Protein AF-A0AAE3NU83-F1 (afdb_monomer_lite)

Radius of gyration: 17.9 Å; chains: 1; bounding box: 58×39×39 Å

Organism: NCBI:txid3033385

Secondary structure (DSSP, 8-state):
---THHHHHHHHHHH-HHHHHHHHHHHHHHHHTT-S-B-HHHHHHHHHHHHHHH--SS------TTHHHHHHHHHHHH-GGGTTSB-PPP------S-----TT-HHHHHHHHHHTS-HHHHTT-S------

Foldseek 3Di:
DDDCLVVVLVVLCVVCVVLLVLLLVVLVVCVVVVQLADELVVSLVVSQVCQVVVCPDPDRSDDDPSCSLVSVVVSCVVVVVNNPRYDDDDPPPCPDDDDDDDPPCPVVVVVVVLVPDDPVCNVVPDDPPPDD

pLDDT: mean 73.04, std 19.62, range [35.75, 94.88]

Sequence (132 aa):
MTDQIAPDFERFHRENPHVYDLFDRFARRLVASGETGFGAKALWERLRWEVRVETRSSEKVRLNNNYTALYARLWMERNPEHAGFFRTRQRQSSTANSVRLGPDAEEDLLSVYLDCLPEYARAAARPLSSGA

Structure (mmCIF, N/CA/C/O backbone):
data_AF-A0AAE3NU83-F1
#
_entry.id   AF-A0AAE3NU83-F1
#
loop_
_atom_site.group_PDB
_atom_site.id
_atom_site.type_symbol
_atom_site.label_atom_id
_atom_site.label_alt_id
_atom_site.label_comp_id
_atom_site.label_asym_id
_atom_site.label_entity_id
_atom_site.label_seq_id
_atom_site.pdbx_PDB_ins_code
_atom_site.Cartn_x
_atom_site.Cartn_y
_atom_site.Cartn_z
_atom_site.occupancy
_atom_site.B_iso_or_equiv
_atom_site.auth_seq_id
_atom_site.auth_comp_id
_atom_site.auth_asym_id
_atom_site.auth_atom_id
_atom_site.pdbx_PDB_model_num
ATOM 1 N N . MET A 1 1 ? -13.045 8.547 -20.099 1.00 40.12 1 MET A N 1
ATOM 2 C CA . MET A 1 1 ? -11.801 7.764 -20.275 1.00 40.12 1 MET A CA 1
ATOM 3 C C . MET A 1 1 ? -11.648 6.901 -19.036 1.00 40.12 1 MET A C 1
ATOM 5 O O . MET A 1 1 ? -11.468 7.444 -17.957 1.00 40.12 1 MET A O 1
ATOM 9 N N . THR A 1 2 ? -11.913 5.609 -19.198 1.00 44.38 2 THR A N 1
ATOM 10 C CA . THR A 1 2 ? -12.325 4.632 -18.174 1.00 44.38 2 THR A CA 1
ATOM 11 C C . THR A 1 2 ? -11.202 4.258 -17.197 1.00 44.38 2 THR A C 1
ATOM 13 O O . THR A 1 2 ? -10.030 4.333 -17.557 1.00 44.38 2 THR A O 1
ATOM 16 N N . ASP A 1 3 ? -11.562 3.859 -15.972 1.00 60.69 3 ASP A N 1
ATOM 17 C CA . ASP A 1 3 ? -10.685 3.431 -14.868 1.00 60.69 3 ASP A CA 1
ATOM 18 C C . ASP A 1 3 ? -9.749 2.250 -15.233 1.00 60.69 3 ASP A C 1
ATOM 20 O O . ASP A 1 3 ? -9.955 1.109 -14.836 1.00 60.69 3 ASP A O 1
ATOM 24 N N . GLN A 1 4 ? -8.659 2.514 -15.960 1.00 70.25 4 GLN A N 1
ATOM 25 C CA . GLN A 1 4 ? -7.655 1.504 -16.355 1.00 70.25 4 GLN A CA 1
ATOM 26 C C . GLN A 1 4 ? -6.758 1.019 -15.197 1.00 70.25 4 GLN A C 1
ATOM 28 O O . GLN A 1 4 ? -5.917 0.143 -15.376 1.00 70.25 4 GLN A O 1
ATOM 33 N N . ILE A 1 5 ? -6.931 1.555 -13.985 1.00 78.62 5 ILE A N 1
ATOM 34 C CA . ILE A 1 5 ? -6.030 1.289 -12.854 1.00 78.62 5 ILE A CA 1
ATOM 35 C C . ILE A 1 5 ? -6.111 -0.173 -12.389 1.00 78.62 5 ILE A C 1
ATOM 37 O O . ILE A 1 5 ? -5.079 -0.750 -12.056 1.00 78.62 5 ILE A O 1
ATOM 41 N N . ALA A 1 6 ? -7.310 -0.761 -12.352 1.00 80.25 6 ALA A N 1
ATOM 42 C CA . ALA A 1 6 ? -7.513 -2.144 -11.915 1.00 80.25 6 ALA A CA 1
ATOM 43 C C . ALA A 1 6 ? -6.869 -3.178 -12.865 1.00 80.25 6 ALA A C 1
ATOM 45 O O . ALA A 1 6 ? -6.038 -3.954 -12.391 1.00 80.25 6 ALA A O 1
ATOM 46 N N . PRO A 1 7 ? -7.131 -3.164 -14.188 1.00 85.00 7 PRO A N 1
ATOM 47 C CA . PRO A 1 7 ? -6.496 -4.120 -15.098 1.00 85.00 7 PRO A CA 1
ATOM 48 C C . PRO A 1 7 ? -4.972 -3.939 -15.191 1.00 85.00 7 PRO A C 1
ATOM 50 O O . PRO A 1 7 ? -4.233 -4.920 -15.291 1.00 85.00 7 PRO A O 1
ATOM 53 N N . ASP A 1 8 ? -4.468 -2.704 -15.102 1.00 84.50 8 ASP A N 1
ATOM 54 C CA . ASP A 1 8 ? -3.022 -2.453 -15.067 1.00 84.50 8 ASP A CA 1
ATOM 55 C C . ASP A 1 8 ? -2.369 -2.966 -13.778 1.00 84.50 8 ASP A C 1
ATOM 57 O O . ASP A 1 8 ? -1.246 -3.479 -13.808 1.00 84.50 8 ASP A O 1
ATOM 61 N N . PHE A 1 9 ? -3.073 -2.857 -12.650 1.00 86.56 9 PHE A N 1
ATOM 62 C CA . PHE A 1 9 ? -2.642 -3.437 -11.385 1.00 86.56 9 PHE A CA 1
ATOM 63 C C . PHE A 1 9 ? -2.581 -4.962 -11.457 1.00 86.56 9 PHE A C 1
ATOM 65 O O . PHE A 1 9 ? -1.587 -5.533 -11.021 1.00 86.56 9 PHE A O 1
ATOM 72 N N . GLU A 1 10 ? -3.597 -5.621 -12.016 1.00 86.88 10 GLU A N 1
ATOM 73 C CA . GLU A 1 10 ? -3.622 -7.083 -12.123 1.00 86.88 10 GLU A CA 1
ATOM 74 C C . GLU A 1 10 ? -2.457 -7.618 -12.949 1.00 86.88 10 GLU A C 1
ATOM 76 O O . GLU A 1 10 ? -1.771 -8.551 -12.522 1.00 86.88 10 GLU A O 1
ATOM 81 N N . ARG A 1 11 ? -2.199 -7.000 -14.108 1.00 88.06 11 ARG A N 1
ATOM 82 C CA . ARG A 1 11 ? -1.051 -7.345 -14.951 1.00 88.06 11 ARG A CA 1
ATOM 83 C C . ARG A 1 11 ? 0.255 -7.162 -14.181 1.00 88.06 11 ARG A C 1
ATOM 85 O O . ARG A 1 11 ? 1.049 -8.093 -14.088 1.00 88.06 11 ARG A O 1
ATOM 92 N N . PHE A 1 12 ? 0.426 -6.003 -13.544 1.00 87.88 12 PHE A N 1
ATOM 93 C CA . PHE A 1 12 ? 1.612 -5.708 -12.746 1.00 87.88 12 PHE A CA 1
ATOM 94 C C . PHE A 1 12 ? 1.811 -6.699 -11.588 1.00 87.88 12 PHE A C 1
ATOM 96 O O . PHE A 1 12 ? 2.926 -7.164 -11.368 1.00 87.88 12 PHE A O 1
ATOM 103 N N . HIS A 1 13 ? 0.752 -7.028 -10.845 1.00 88.31 13 HIS A N 1
ATOM 104 C CA . HIS A 1 13 ? 0.800 -7.957 -9.716 1.00 88.31 13 HIS A CA 1
ATOM 105 C C . HIS A 1 13 ? 1.186 -9.370 -10.165 1.00 88.31 13 HIS A C 1
ATOM 107 O O . HIS A 1 13 ? 2.005 -10.016 -9.516 1.00 88.31 13 HIS A O 1
ATOM 113 N N . ARG A 1 14 ? 0.651 -9.820 -11.306 1.00 87.81 14 ARG A N 1
ATOM 114 C CA . ARG A 1 14 ? 0.955 -11.131 -11.892 1.00 87.81 14 ARG A CA 1
ATOM 115 C C . ARG A 1 14 ? 2.399 -11.239 -12.373 1.00 87.81 14 ARG A C 1
ATOM 117 O O . ARG A 1 14 ? 3.030 -12.267 -12.169 1.00 87.81 14 ARG A O 1
ATOM 124 N N . GLU A 1 15 ? 2.917 -10.183 -12.993 1.00 86.81 15 GLU A N 1
ATOM 125 C CA . GLU A 1 15 ? 4.304 -10.120 -13.472 1.00 86.81 15 GLU A CA 1
ATOM 126 C C . GLU A 1 15 ? 5.314 -9.957 -12.323 1.00 86.81 15 GLU A C 1
ATOM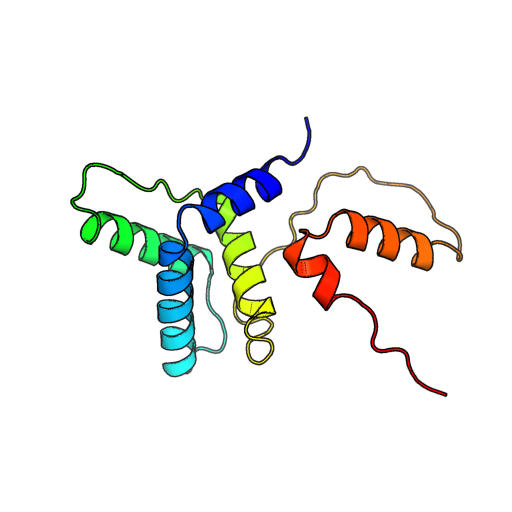 128 O O . GLU A 1 15 ? 6.477 -10.323 -12.464 1.00 86.81 15 GLU A O 1
ATOM 133 N N . ASN A 1 16 ? 4.884 -9.425 -11.172 1.00 85.38 16 ASN A N 1
ATOM 134 C CA . ASN A 1 16 ? 5.762 -9.074 -10.055 1.00 85.38 16 ASN A CA 1
ATOM 135 C C . ASN A 1 16 ? 5.256 -9.642 -8.709 1.00 85.38 16 ASN A C 1
ATOM 137 O O . ASN A 1 16 ? 5.003 -8.867 -7.780 1.00 85.38 16 ASN A O 1
ATOM 141 N N . PRO A 1 17 ? 5.132 -10.976 -8.549 1.00 87.19 17 PRO A N 1
ATOM 142 C CA . PRO A 1 17 ? 4.592 -11.583 -7.324 1.00 87.19 17 PRO A CA 1
ATOM 143 C C . PRO A 1 17 ? 5.419 -11.234 -6.074 1.00 87.19 17 PRO A C 1
ATOM 145 O O . PRO A 1 17 ? 4.860 -10.947 -5.018 1.00 87.19 17 PRO A O 1
ATOM 148 N N . HIS A 1 18 ? 6.740 -11.114 -6.230 1.00 85.12 18 HIS A N 1
ATOM 149 C CA . HIS A 1 18 ? 7.680 -10.729 -5.171 1.00 85.12 18 HIS A CA 1
ATOM 150 C C . HIS A 1 18 ? 7.348 -9.381 -4.500 1.00 85.12 18 HIS A C 1
ATOM 152 O O . HIS A 1 18 ? 7.681 -9.164 -3.335 1.00 85.12 18 HIS A O 1
ATOM 158 N N . VAL A 1 19 ? 6.677 -8.461 -5.209 1.00 89.50 19 VAL A N 1
ATOM 159 C CA . VAL A 1 19 ? 6.230 -7.176 -4.645 1.00 89.50 19 VAL A CA 1
ATOM 160 C C . VAL A 1 19 ? 5.182 -7.404 -3.558 1.00 89.50 19 VAL A C 1
ATOM 162 O O . VAL A 1 19 ? 5.229 -6.747 -2.516 1.00 89.50 19 VAL A O 1
ATOM 165 N N . TYR A 1 20 ? 4.257 -8.341 -3.781 1.00 91.00 20 TYR A N 1
ATOM 166 C CA . TYR A 1 20 ? 3.257 -8.709 -2.783 1.00 91.00 20 TYR A CA 1
ATOM 167 C C . TYR A 1 20 ? 3.895 -9.415 -1.590 1.00 91.00 20 TYR A C 1
ATOM 169 O O . TYR A 1 20 ? 3.579 -9.072 -0.456 1.00 91.00 20 TYR A O 1
ATOM 177 N N . ASP A 1 21 ? 4.824 -10.339 -1.829 1.00 89.38 21 ASP A N 1
ATOM 178 C CA . ASP A 1 21 ? 5.486 -11.087 -0.754 1.00 89.38 21 ASP A CA 1
ATOM 179 C C . ASP A 1 21 ? 6.247 -10.151 0.195 1.00 89.38 21 ASP A C 1
ATOM 181 O O . ASP A 1 21 ? 6.161 -10.265 1.420 1.00 89.38 21 ASP A O 1
ATOM 185 N N . LEU A 1 22 ? 6.946 -9.156 -0.362 1.00 89.88 22 LEU A N 1
ATOM 186 C CA . LEU A 1 22 ? 7.596 -8.106 0.421 1.00 89.88 22 LEU A CA 1
ATOM 187 C C . LEU A 1 22 ? 6.584 -7.251 1.194 1.00 89.88 22 LEU A C 1
ATOM 189 O O . LEU A 1 22 ? 6.832 -6.909 2.354 1.00 89.88 22 LEU A O 1
ATOM 193 N N . PHE A 1 23 ? 5.455 -6.910 0.568 1.00 94.00 23 PHE A N 1
ATOM 194 C CA . PHE A 1 23 ? 4.390 -6.144 1.210 1.00 94.00 23 PHE A CA 1
ATOM 195 C C . PHE A 1 23 ? 3.796 -6.910 2.400 1.00 94.00 23 PHE A C 1
ATOM 197 O O . PHE A 1 23 ? 3.725 -6.354 3.497 1.00 94.00 23 PHE A O 1
ATOM 204 N N . ASP A 1 24 ? 3.441 -8.184 2.212 1.00 94.69 24 ASP A N 1
ATOM 205 C CA . ASP A 1 24 ? 2.906 -9.063 3.257 1.00 94.69 24 ASP A CA 1
ATOM 206 C C . ASP A 1 24 ? 3.898 -9.219 4.413 1.00 94.69 24 ASP A C 1
ATOM 208 O O . ASP A 1 24 ? 3.547 -9.001 5.573 1.00 94.69 24 ASP A O 1
ATOM 212 N N . ARG A 1 25 ? 5.175 -9.474 4.101 1.00 93.38 25 ARG A N 1
ATOM 213 C CA . ARG A 1 25 ? 6.243 -9.600 5.101 1.00 93.38 25 ARG A CA 1
ATOM 214 C C . ARG A 1 25 ? 6.357 -8.361 5.986 1.00 93.38 25 ARG A C 1
ATOM 216 O O . ARG A 1 25 ? 6.515 -8.480 7.203 1.00 93.38 25 ARG A O 1
ATOM 223 N N . PHE A 1 26 ? 6.315 -7.166 5.399 1.00 92.25 26 PHE A N 1
ATOM 224 C CA . PHE A 1 26 ? 6.396 -5.934 6.180 1.00 92.25 26 PHE A CA 1
ATOM 225 C C . PHE A 1 26 ? 5.107 -5.642 6.949 1.00 92.25 26 PHE A C 1
ATOM 227 O O . PHE A 1 26 ? 5.189 -5.213 8.098 1.00 92.25 26 PHE A O 1
ATOM 234 N N . ALA A 1 27 ? 3.938 -5.911 6.365 1.00 94.81 27 ALA A N 1
ATOM 235 C CA . ALA A 1 27 ? 2.658 -5.758 7.048 1.00 94.81 27 ALA A CA 1
ATOM 236 C C . ALA A 1 27 ? 2.577 -6.659 8.292 1.00 94.81 27 ALA A C 1
ATOM 238 O O . ALA A 1 27 ? 2.306 -6.171 9.387 1.00 94.81 27 ALA A O 1
ATOM 239 N N . ARG A 1 28 ? 2.938 -7.942 8.167 1.00 93.38 28 ARG A N 1
ATOM 240 C CA . ARG A 1 28 ? 3.002 -8.881 9.299 1.00 93.38 28 ARG A CA 1
ATOM 241 C C . ARG A 1 28 ? 3.988 -8.444 10.374 1.00 93.38 28 ARG A C 1
ATOM 243 O O . ARG A 1 28 ? 3.707 -8.610 11.555 1.00 93.38 28 ARG A O 1
ATOM 250 N N . ARG A 1 29 ? 5.129 -7.862 9.992 1.00 93.56 29 ARG A N 1
ATOM 251 C CA . ARG A 1 29 ? 6.098 -7.328 10.962 1.00 93.56 29 ARG A CA 1
ATOM 252 C C . ARG A 1 29 ? 5.513 -6.177 11.781 1.00 93.56 29 ARG A C 1
ATOM 254 O O . ARG A 1 29 ? 5.784 -6.110 12.973 1.00 93.56 29 ARG A O 1
ATOM 261 N N . LEU A 1 30 ? 4.722 -5.304 11.158 1.00 93.81 30 LEU A N 1
ATOM 262 C CA . LEU A 1 30 ? 4.040 -4.209 11.855 1.00 93.81 30 LEU A CA 1
ATOM 263 C C . LEU A 1 30 ? 2.955 -4.731 12.804 1.00 93.81 30 LEU A C 1
ATOM 265 O O . LEU A 1 30 ? 2.863 -4.289 13.944 1.00 93.81 30 LEU A O 1
ATOM 269 N N . VAL A 1 31 ? 2.171 -5.718 12.369 1.00 93.19 31 VAL A N 1
ATOM 270 C CA . VAL A 1 31 ? 1.209 -6.392 13.255 1.00 93.19 31 VAL A CA 1
ATOM 271 C C . VAL A 1 31 ? 1.932 -7.022 14.449 1.00 93.19 31 VAL A C 1
ATOM 273 O O . VAL A 1 31 ? 1.541 -6.818 15.595 1.00 93.19 31 VAL A O 1
ATOM 276 N N . ALA A 1 32 ? 3.027 -7.742 14.198 1.00 92.56 32 ALA A N 1
ATOM 277 C CA . ALA A 1 32 ? 3.813 -8.395 15.241 1.00 92.56 32 ALA A CA 1
ATOM 278 C C . ALA A 1 32 ? 4.484 -7.407 16.211 1.00 92.56 32 ALA A C 1
ATOM 280 O O . ALA A 1 32 ? 4.764 -7.780 17.347 1.00 92.56 32 ALA A O 1
ATOM 281 N N . SER A 1 33 ? 4.725 -6.153 15.805 1.00 91.56 33 SER A N 1
ATOM 282 C CA . SER A 1 33 ? 5.216 -5.109 16.714 1.00 91.56 33 SER A CA 1
ATOM 283 C C . SER A 1 33 ? 4.131 -4.520 17.620 1.00 91.56 33 SER A C 1
ATOM 285 O O . SER A 1 33 ? 4.439 -3.660 18.438 1.00 91.56 33 SER A O 1
ATOM 287 N N . GLY A 1 34 ? 2.877 -4.967 17.493 1.00 91.62 34 GLY A N 1
ATOM 288 C CA . GLY A 1 34 ? 1.750 -4.490 18.293 1.00 91.62 34 GLY A CA 1
ATOM 289 C C . GLY A 1 34 ? 1.064 -3.245 17.731 1.00 91.62 34 GLY A C 1
ATOM 290 O O . GLY A 1 34 ? 0.249 -2.638 18.426 1.00 91.62 34 GLY A O 1
ATOM 291 N N . GLU A 1 35 ? 1.364 -2.853 16.488 1.00 88.38 35 GLU A N 1
ATOM 292 C CA . GLU A 1 35 ? 0.645 -1.754 15.845 1.00 88.38 35 GLU A CA 1
ATOM 293 C C . GLU A 1 35 ? -0.798 -2.171 15.552 1.00 88.38 35 GLU A C 1
ATOM 295 O O . GLU A 1 35 ? -1.061 -3.240 15.004 1.00 88.38 35 GLU A O 1
ATOM 300 N N . THR A 1 36 ? -1.747 -1.297 15.881 1.00 86.44 36 THR A N 1
ATOM 301 C CA . THR A 1 36 ? -3.184 -1.534 15.642 1.00 86.44 36 THR A CA 1
ATOM 302 C C . THR A 1 36 ? -3.659 -0.970 14.304 1.00 86.44 36 THR A C 1
ATOM 304 O O . THR A 1 36 ? -4.782 -1.226 13.872 1.00 86.44 36 THR A O 1
ATOM 307 N N . GLY A 1 37 ? -2.803 -0.217 13.612 1.00 87.69 37 GLY A N 1
ATOM 308 C CA . GLY A 1 37 ? -3.046 0.246 12.255 1.00 87.69 37 GLY A CA 1
ATOM 309 C C . GLY A 1 37 ? -1.856 1.002 11.679 1.00 87.69 37 GLY A C 1
ATOM 310 O O . GLY A 1 37 ? -1.051 1.574 12.409 1.00 87.69 37 GLY A O 1
ATOM 311 N N . PHE A 1 38 ? -1.751 1.034 10.350 1.00 90.75 38 PHE A N 1
ATOM 312 C CA . PHE A 1 38 ? -0.618 1.660 9.675 1.00 90.75 38 PHE A CA 1
ATOM 313 C C . PHE A 1 38 ? -1.003 2.357 8.367 1.00 90.75 38 PHE A C 1
ATOM 315 O O . PHE A 1 38 ? -2.000 2.051 7.706 1.00 90.75 38 PHE A O 1
ATOM 322 N N . GLY A 1 39 ? -0.188 3.332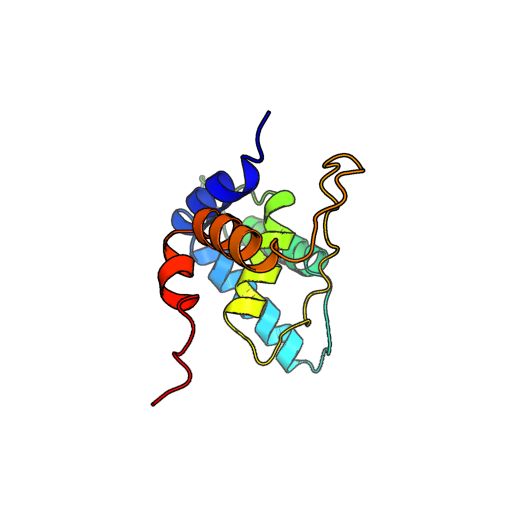 7.964 1.00 89.81 39 GLY A N 1
ATOM 323 C CA . GLY A 1 39 ? -0.356 4.030 6.695 1.00 89.81 39 GLY A CA 1
ATOM 324 C C . GLY A 1 39 ? 0.167 3.195 5.528 1.00 89.81 39 GLY A C 1
ATOM 325 O O . GLY A 1 39 ? 1.377 3.048 5.375 1.00 89.81 39 GLY A O 1
ATOM 326 N N . ALA A 1 40 ? -0.719 2.738 4.637 1.00 91.12 40 ALA A N 1
ATOM 327 C CA . ALA A 1 40 ? -0.327 1.968 3.449 1.00 91.12 40 ALA A CA 1
ATOM 328 C C . ALA A 1 40 ? 0.724 2.691 2.587 1.00 91.12 40 ALA A C 1
ATOM 330 O O . ALA A 1 40 ? 1.638 2.066 2.060 1.00 91.12 40 ALA A O 1
ATOM 331 N N . LYS A 1 41 ? 0.647 4.027 2.495 1.00 90.44 41 LYS A N 1
ATOM 332 C CA . LYS A 1 41 ? 1.640 4.842 1.779 1.00 90.44 41 LYS A CA 1
ATOM 333 C C . LYS A 1 41 ? 3.029 4.775 2.417 1.00 90.44 41 LYS A C 1
ATOM 335 O O . LYS A 1 41 ? 4.011 4.688 1.693 1.00 90.44 41 LYS A O 1
ATOM 340 N N . ALA A 1 42 ? 3.122 4.787 3.746 1.00 90.44 42 ALA A N 1
ATOM 341 C CA . ALA A 1 42 ? 4.408 4.685 4.435 1.00 90.44 42 ALA A CA 1
ATOM 342 C C . ALA A 1 42 ? 5.054 3.314 4.187 1.00 90.44 42 ALA A C 1
ATOM 344 O O . ALA A 1 42 ? 6.237 3.234 3.855 1.00 90.44 42 ALA A O 1
ATOM 345 N N . LEU A 1 43 ? 4.251 2.246 4.246 1.00 92.44 43 LEU A N 1
ATOM 346 C CA . LEU A 1 43 ? 4.697 0.900 3.892 1.00 92.44 43 LEU A CA 1
ATOM 347 C C . LEU A 1 43 ? 5.150 0.816 2.426 1.00 92.44 43 LEU A C 1
ATOM 349 O O . LEU A 1 43 ? 6.171 0.206 2.123 1.00 92.44 43 LEU A O 1
ATOM 353 N N . TRP A 1 44 ? 4.429 1.481 1.522 1.00 93.06 44 TRP A N 1
ATOM 354 C CA . TRP A 1 44 ? 4.749 1.524 0.095 1.00 93.06 44 TRP A CA 1
ATOM 355 C C . TRP A 1 44 ? 6.065 2.243 -0.213 1.00 93.06 44 TRP A C 1
ATOM 357 O O . TRP A 1 44 ? 6.839 1.785 -1.052 1.00 93.06 44 TRP A O 1
ATOM 367 N N . GLU A 1 45 ? 6.366 3.345 0.477 1.00 91.19 45 GLU A N 1
ATOM 368 C CA . GLU A 1 45 ? 7.667 4.008 0.330 1.00 91.19 45 GLU A CA 1
ATOM 369 C C . GLU A 1 45 ? 8.808 3.147 0.897 1.00 91.19 45 GLU A C 1
ATOM 371 O O . GLU A 1 45 ? 9.888 3.094 0.304 1.00 91.19 45 GLU A O 1
ATOM 376 N N . ARG A 1 46 ? 8.566 2.394 1.983 1.00 90.81 46 ARG A N 1
ATOM 377 C CA . ARG A 1 46 ? 9.529 1.394 2.475 1.00 90.81 46 ARG A CA 1
ATOM 378 C C . ARG A 1 46 ? 9.770 0.294 1.438 1.00 90.81 46 ARG A C 1
ATOM 380 O O . ARG A 1 46 ? 10.924 -0.030 1.171 1.00 90.81 46 ARG A O 1
ATOM 387 N N . LEU A 1 47 ? 8.709 -0.226 0.822 1.00 90.44 47 LEU A N 1
ATOM 388 C CA . LEU A 1 47 ? 8.781 -1.215 -0.257 1.00 90.44 47 LEU A CA 1
ATOM 389 C C . LEU A 1 47 ? 9.602 -0.694 -1.443 1.00 90.44 47 LEU A C 1
ATOM 391 O O . LEU A 1 47 ? 10.466 -1.393 -1.959 1.00 90.44 47 LEU A O 1
ATOM 395 N N . ARG A 1 48 ? 9.380 0.565 -1.843 1.00 89.06 48 ARG A N 1
ATOM 396 C CA . ARG A 1 48 ? 10.149 1.234 -2.904 1.00 89.06 48 ARG A CA 1
ATOM 397 C C . ARG A 1 48 ? 11.627 1.335 -2.604 1.00 89.06 48 ARG A C 1
ATOM 399 O O . ARG A 1 48 ? 12.431 1.185 -3.522 1.00 89.06 48 ARG A O 1
ATOM 406 N N . TRP A 1 49 ? 11.981 1.635 -1.361 1.00 87.44 49 TRP A N 1
ATOM 407 C CA . TRP A 1 49 ? 13.376 1.639 -0.956 1.00 87.44 49 TRP A CA 1
ATOM 408 C C . TRP A 1 49 ? 13.966 0.231 -1.038 1.00 87.44 49 TRP A C 1
ATOM 410 O O . TRP A 1 49 ? 15.018 0.070 -1.645 1.00 87.44 49 TRP A O 1
ATOM 420 N N . GLU A 1 50 ? 13.257 -0.775 -0.518 1.00 86.38 50 GLU A N 1
ATOM 421 C CA . GLU A 1 50 ? 13.724 -2.165 -0.527 1.00 86.38 50 GLU A CA 1
ATOM 422 C C . GLU A 1 50 ? 13.961 -2.662 -1.955 1.00 86.38 50 GLU A C 1
ATOM 424 O O . GLU A 1 50 ? 15.069 -3.060 -2.287 1.00 86.38 50 GLU A O 1
ATOM 429 N N . VAL A 1 51 ? 12.966 -2.526 -2.839 1.00 83.75 51 VAL A N 1
ATOM 430 C CA . VAL A 1 51 ? 13.078 -2.921 -4.251 1.00 83.75 51 VAL A CA 1
ATOM 431 C C . VAL A 1 51 ? 14.220 -2.170 -4.941 1.00 83.75 51 VAL A C 1
ATOM 433 O O . VAL A 1 51 ? 14.971 -2.758 -5.704 1.00 83.75 51 VAL A O 1
ATOM 436 N N . ARG A 1 52 ? 14.431 -0.881 -4.647 1.00 80.31 52 ARG A N 1
ATOM 437 C CA . ARG A 1 52 ? 15.553 -0.125 -5.229 1.00 80.31 52 ARG A CA 1
ATOM 438 C C . ARG A 1 52 ? 16.922 -0.634 -4.766 1.00 80.31 52 ARG A C 1
ATOM 440 O O . ARG A 1 52 ? 17.877 -0.549 -5.534 1.00 80.31 52 ARG A O 1
ATOM 447 N N . VAL A 1 53 ? 17.039 -1.064 -3.513 1.00 78.50 53 VAL A N 1
ATOM 448 C CA . VAL A 1 53 ? 18.308 -1.520 -2.925 1.00 78.50 53 VAL A CA 1
ATOM 449 C C . VAL A 1 53 ? 18.610 -2.968 -3.313 1.00 78.50 53 VAL A C 1
ATOM 451 O O . VAL A 1 53 ? 19.753 -3.277 -3.645 1.00 78.50 53 VAL A O 1
ATOM 454 N N . GLU A 1 54 ? 17.591 -3.827 -3.300 1.00 70.88 54 GLU A N 1
ATOM 455 C CA . GLU A 1 54 ? 17.678 -5.260 -3.594 1.00 70.88 54 GLU A CA 1
ATOM 456 C C . GLU A 1 54 ? 17.814 -5.516 -5.104 1.00 70.88 54 GLU A C 1
ATOM 458 O O . GLU A 1 54 ? 18.651 -6.303 -5.546 1.00 70.88 54 GLU A O 1
ATOM 463 N N . THR A 1 55 ? 17.051 -4.793 -5.931 1.00 63.09 55 THR A N 1
ATOM 464 C CA . THR A 1 55 ? 17.100 -4.902 -7.393 1.00 63.09 55 THR A CA 1
ATOM 465 C C . THR A 1 55 ? 18.257 -4.062 -7.946 1.00 63.09 55 THR A C 1
ATOM 467 O O . THR A 1 55 ? 18.075 -2.986 -8.514 1.00 63.09 55 THR A O 1
ATOM 470 N N . ARG A 1 56 ? 19.490 -4.565 -7.787 1.00 56.00 56 ARG A N 1
ATOM 471 C CA . ARG A 1 56 ? 20.682 -4.092 -8.531 1.00 56.00 56 ARG A CA 1
ATOM 472 C C . ARG A 1 56 ? 20.680 -4.527 -10.008 1.00 56.00 56 ARG A C 1
ATOM 474 O O . ARG A 1 56 ? 21.580 -4.154 -10.757 1.00 56.00 56 ARG A O 1
ATOM 481 N N . SER A 1 57 ? 19.693 -5.319 -10.415 1.00 47.75 57 SER A N 1
ATOM 482 C CA . SER A 1 57 ? 19.489 -5.851 -11.762 1.00 47.75 57 SER A CA 1
ATOM 483 C C . SER A 1 57 ? 18.938 -4.785 -12.723 1.00 47.75 57 SER A C 1
ATOM 485 O O . SER A 1 57 ? 18.270 -3.836 -12.318 1.00 47.75 57 SER A O 1
ATOM 487 N N . SER A 1 58 ? 19.195 -4.947 -14.021 1.00 51.81 58 SER A N 1
ATOM 488 C CA . SER A 1 58 ? 18.790 -4.039 -15.109 1.00 51.81 58 SER A CA 1
ATOM 489 C C . SER A 1 58 ? 17.276 -3.798 -15.237 1.00 51.81 58 SER A C 1
ATOM 491 O O . SER A 1 58 ? 16.864 -2.846 -15.901 1.00 51.81 58 SER A O 1
ATOM 493 N N . GLU A 1 59 ? 16.445 -4.610 -14.585 1.00 56.91 59 GLU A N 1
ATOM 494 C CA . GLU A 1 59 ? 14.985 -4.517 -14.606 1.00 56.91 59 GLU A CA 1
ATOM 495 C C . GLU A 1 59 ? 14.472 -3.727 -13.397 1.00 56.91 59 GLU A C 1
ATOM 497 O O . GLU A 1 59 ? 14.184 -4.253 -12.326 1.00 56.91 59 GLU A O 1
ATOM 502 N N . LYS A 1 60 ? 14.370 -2.406 -13.563 1.00 66.12 60 LYS A N 1
ATOM 503 C CA . LYS A 1 60 ? 13.829 -1.514 -12.531 1.00 66.12 60 LYS A CA 1
ATOM 504 C C . LYS A 1 60 ? 12.305 -1.635 -12.471 1.00 66.12 60 LYS A C 1
ATOM 506 O O . LYS A 1 60 ? 11.601 -0.973 -13.234 1.00 66.12 60 LYS A O 1
ATOM 511 N N . VAL A 1 61 ? 11.786 -2.413 -11.522 1.00 78.94 61 VAL A N 1
ATOM 512 C CA . VAL A 1 61 ? 10.343 -2.476 -11.235 1.00 78.94 61 VAL A CA 1
ATOM 513 C C . VAL A 1 61 ? 9.847 -1.108 -10.741 1.00 78.94 61 VAL A C 1
ATOM 515 O O . VAL A 1 61 ? 10.249 -0.609 -9.686 1.00 78.94 61 VAL A O 1
ATOM 518 N N . ARG A 1 62 ? 8.955 -0.463 -11.506 1.00 84.00 62 ARG A N 1
ATOM 519 C CA . ARG A 1 62 ? 8.398 0.858 -11.169 1.00 84.00 62 ARG A CA 1
ATOM 520 C C . ARG A 1 62 ? 7.114 0.725 -10.350 1.00 84.00 62 ARG A C 1
ATOM 522 O O . ARG A 1 62 ? 6.026 0.563 -10.893 1.00 84.00 62 ARG A O 1
ATOM 529 N N . LEU A 1 63 ? 7.223 0.905 -9.036 1.00 86.44 63 LEU A N 1
ATOM 530 C CA . LEU A 1 63 ? 6.076 0.868 -8.122 1.00 86.44 63 LEU A CA 1
ATOM 531 C C . LEU A 1 63 ? 5.197 2.124 -8.239 1.00 86.44 63 LEU A C 1
ATOM 533 O O . LEU A 1 63 ? 5.510 3.184 -7.681 1.00 86.44 63 LEU A O 1
ATOM 537 N N . ASN A 1 64 ? 4.073 2.010 -8.948 1.00 87.38 64 ASN A N 1
ATOM 538 C CA . ASN A 1 64 ? 3.102 3.093 -9.116 1.00 87.38 64 ASN A CA 1
ATOM 539 C C . ASN A 1 64 ? 2.391 3.423 -7.787 1.00 87.38 64 ASN A C 1
ATOM 541 O O . ASN A 1 64 ? 2.012 2.534 -7.032 1.00 87.38 64 ASN A O 1
ATOM 545 N N . ASN A 1 65 ? 2.186 4.712 -7.500 1.00 86.94 65 ASN A N 1
ATOM 546 C CA . ASN A 1 65 ? 1.458 5.165 -6.310 1.00 86.94 65 ASN A CA 1
ATOM 547 C C . ASN A 1 65 ? -0.006 4.693 -6.306 1.00 86.94 65 ASN A C 1
ATOM 549 O O . ASN A 1 65 ? -0.559 4.437 -5.237 1.00 86.94 65 ASN A O 1
ATOM 553 N N . ASN A 1 66 ? -0.617 4.542 -7.485 1.00 87.31 66 ASN A N 1
ATOM 554 C CA . ASN A 1 66 ? -2.018 4.133 -7.617 1.00 87.31 66 ASN A CA 1
ATOM 555 C C . ASN A 1 66 ? -2.275 2.713 -7.089 1.00 87.31 66 ASN A C 1
ATOM 557 O O . ASN A 1 66 ? -3.386 2.415 -6.658 1.00 87.31 66 ASN A O 1
ATOM 561 N N . TYR A 1 67 ? -1.247 1.861 -7.058 1.00 89.94 67 TYR A N 1
ATOM 562 C CA . TYR A 1 67 ? -1.364 0.477 -6.594 1.00 89.94 67 TYR A CA 1
ATOM 563 C C . TYR A 1 67 ? -1.336 0.355 -5.070 1.00 89.94 67 TYR A C 1
ATOM 565 O O . TYR A 1 67 ? -1.791 -0.650 -4.539 1.00 89.94 67 TYR A O 1
ATOM 573 N N . THR A 1 68 ? -0.886 1.389 -4.352 1.00 91.31 68 THR A N 1
ATOM 574 C CA . THR A 1 68 ? -0.801 1.393 -2.881 1.00 91.31 68 THR A CA 1
ATOM 575 C C . THR A 1 68 ? -2.121 0.999 -2.220 1.00 91.31 68 THR A C 1
ATOM 577 O O . THR A 1 68 ? -2.155 0.158 -1.324 1.00 91.31 68 THR A O 1
ATOM 580 N N . ALA A 1 69 ? -3.225 1.612 -2.660 1.00 89.62 69 ALA A N 1
ATOM 581 C CA . ALA A 1 69 ? -4.542 1.346 -2.090 1.00 89.62 69 ALA A CA 1
ATOM 582 C C . ALA A 1 69 ? -5.050 -0.056 -2.453 1.00 89.62 69 ALA A C 1
ATOM 584 O O . ALA A 1 69 ? -5.734 -0.675 -1.645 1.00 89.62 69 ALA A O 1
ATOM 585 N N . LEU A 1 70 ? -4.702 -0.553 -3.643 1.00 91.19 70 LEU A N 1
ATOM 586 C CA . LEU A 1 70 ? -5.090 -1.884 -4.108 1.00 91.19 70 LEU A CA 1
ATOM 587 C C . LEU A 1 70 ? -4.346 -2.975 -3.334 1.00 91.19 70 LEU A C 1
ATOM 589 O O . LEU A 1 70 ? -4.987 -3.885 -2.828 1.00 91.19 70 LEU A O 1
ATOM 593 N N . TYR A 1 71 ? -3.036 -2.825 -3.127 1.00 93.81 71 TYR A N 1
ATOM 594 C CA . TYR A 1 71 ? -2.249 -3.736 -2.290 1.00 93.81 71 TYR A CA 1
ATOM 595 C C . TYR A 1 71 ? -2.731 -3.767 -0.838 1.00 93.81 71 TYR A C 1
ATOM 597 O O . TYR A 1 71 ? -2.852 -4.841 -0.257 1.00 93.81 71 TYR A O 1
ATOM 605 N N . ALA A 1 72 ? -3.065 -2.609 -0.263 1.00 93.19 72 ALA A N 1
ATOM 606 C CA . ALA A 1 72 ? -3.618 -2.546 1.087 1.00 93.19 72 ALA A CA 1
ATOM 607 C C . ALA A 1 72 ? -4.954 -3.296 1.208 1.00 93.19 72 ALA A C 1
ATOM 609 O O . ALA A 1 72 ? -5.157 -4.032 2.170 1.00 93.19 72 ALA A O 1
ATOM 610 N N . ARG A 1 73 ? -5.855 -3.123 0.230 1.00 91.38 73 ARG A N 1
ATOM 611 C CA . ARG A 1 73 ? -7.142 -3.835 0.182 1.00 91.38 73 ARG A CA 1
ATOM 612 C C . ARG A 1 73 ? -6.945 -5.336 -0.004 1.00 91.38 73 ARG A C 1
ATOM 614 O O . ARG A 1 73 ? -7.486 -6.092 0.788 1.00 91.38 73 ARG A O 1
ATOM 621 N N . LEU A 1 74 ? -6.114 -5.738 -0.967 1.00 91.88 74 LEU A N 1
ATOM 622 C CA . LEU A 1 74 ? -5.781 -7.140 -1.229 1.00 91.88 74 LEU A CA 1
ATOM 623 C C . LEU A 1 74 ? -5.198 -7.827 0.013 1.00 91.88 74 LEU A C 1
ATOM 625 O O . LEU A 1 74 ? -5.527 -8.971 0.305 1.00 91.88 74 LEU A O 1
ATOM 629 N N . TRP A 1 75 ? -4.342 -7.129 0.763 1.00 94.88 75 TRP A N 1
ATOM 630 C CA . TRP A 1 75 ? -3.768 -7.676 1.987 1.00 94.88 75 TRP A CA 1
ATOM 631 C C . TRP A 1 75 ? -4.817 -7.861 3.090 1.00 94.88 75 TRP A C 1
ATOM 633 O O . TRP A 1 75 ? -4.824 -8.904 3.732 1.00 94.88 75 TRP A O 1
ATOM 643 N N . MET A 1 76 ? -5.723 -6.896 3.290 1.00 91.31 76 MET A N 1
ATOM 644 C CA . MET A 1 76 ? -6.818 -7.032 4.265 1.00 91.31 76 MET A CA 1
ATOM 645 C C . MET A 1 76 ? -7.841 -8.102 3.853 1.00 91.31 76 MET A C 1
ATOM 647 O O . MET A 1 76 ? -8.397 -8.767 4.715 1.00 91.31 76 MET A O 1
ATOM 651 N N . GLU A 1 77 ? -8.071 -8.294 2.553 1.00 92.00 77 GLU A N 1
ATOM 652 C CA . GLU A 1 77 ? -8.923 -9.368 2.021 1.00 92.00 77 GLU A CA 1
ATOM 653 C C . GLU A 1 77 ? -8.312 -10.755 2.280 1.00 92.00 77 GLU A C 1
ATOM 655 O O . GLU A 1 77 ? -9.016 -11.685 2.661 1.00 92.00 77 GLU A O 1
ATOM 660 N N . ARG A 1 78 ? -6.987 -10.885 2.133 1.00 90.75 78 ARG A N 1
ATOM 661 C CA . ARG A 1 78 ? -6.247 -12.129 2.406 1.00 90.75 78 ARG A CA 1
ATOM 662 C C . ARG A 1 78 ? -5.969 -12.383 3.891 1.00 90.75 78 ARG A C 1
ATOM 664 O O . ARG A 1 78 ? -5.622 -13.507 4.234 1.00 90.75 78 ARG A O 1
ATOM 671 N N . ASN A 1 79 ? -6.110 -11.370 4.747 1.00 91.19 79 ASN A N 1
ATOM 672 C CA . ASN A 1 79 ? -5.913 -11.461 6.198 1.00 91.19 79 ASN A CA 1
ATOM 673 C C . ASN A 1 79 ? -7.114 -10.822 6.927 1.00 91.19 79 ASN A C 1
ATOM 675 O O . ASN A 1 79 ? -6.994 -9.704 7.451 1.00 91.19 79 ASN A O 1
ATOM 679 N N . PRO A 1 80 ? -8.291 -11.480 6.933 1.00 90.75 80 PRO A N 1
ATOM 680 C CA . PRO A 1 80 ? -9.519 -10.926 7.509 1.00 90.75 80 PRO A CA 1
ATOM 681 C C . PRO A 1 80 ? -9.405 -10.570 8.998 1.00 90.75 80 PRO A C 1
ATOM 683 O O . PRO A 1 80 ? -10.063 -9.643 9.466 1.00 90.75 80 PRO A O 1
ATOM 686 N N . GLU A 1 81 ? -8.532 -11.250 9.743 1.00 90.62 81 GLU A N 1
ATOM 687 C CA . GLU A 1 81 ? -8.207 -10.970 11.146 1.00 90.62 81 GLU A CA 1
ATOM 688 C C . GLU A 1 81 ? -7.573 -9.584 11.363 1.00 90.62 81 GLU A C 1
ATOM 690 O O . GLU A 1 81 ? -7.543 -9.065 12.479 1.00 90.62 81 GLU A O 1
ATOM 695 N N . HIS A 1 82 ? -7.082 -8.967 10.287 1.00 90.44 82 HIS A N 1
ATOM 696 C CA . HIS A 1 82 ? -6.488 -7.635 10.262 1.00 90.44 82 HIS A CA 1
ATOM 697 C C . HIS A 1 82 ? -7.298 -6.661 9.395 1.00 90.44 82 HIS A C 1
ATOM 699 O O . HIS A 1 82 ? -6.770 -5.650 8.911 1.00 90.44 82 HIS A O 1
ATOM 705 N N . ALA A 1 83 ? -8.590 -6.939 9.196 1.00 86.56 83 ALA A N 1
ATOM 706 C CA . ALA A 1 83 ? -9.494 -6.032 8.508 1.00 86.56 83 ALA A CA 1
ATOM 707 C C . ALA A 1 83 ? -9.454 -4.634 9.153 1.00 86.56 83 ALA A C 1
ATOM 709 O O . ALA A 1 83 ? -9.625 -4.464 10.358 1.00 86.56 83 ALA A O 1
ATOM 710 N N . GLY A 1 84 ? -9.198 -3.611 8.335 1.00 87.75 84 GLY A N 1
ATOM 711 C CA . GLY A 1 84 ? -9.082 -2.223 8.793 1.00 87.75 84 GLY A CA 1
ATOM 712 C C . GLY A 1 84 ? -7.687 -1.798 9.268 1.00 87.75 84 GLY A C 1
ATOM 713 O O . GLY A 1 84 ? -7.504 -0.617 9.566 1.00 87.75 84 GLY A O 1
ATOM 714 N N . PHE A 1 85 ? -6.688 -2.691 9.268 1.00 91.00 85 PHE A N 1
ATOM 715 C CA . PHE A 1 85 ? -5.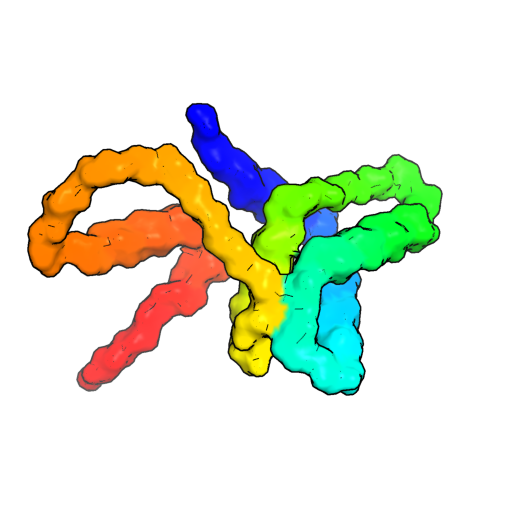306 -2.351 9.632 1.00 91.00 85 PHE A CA 1
ATOM 716 C C . PHE A 1 85 ? -4.745 -1.204 8.776 1.00 91.00 85 PHE A C 1
ATOM 718 O O . PHE A 1 85 ? -4.135 -0.259 9.286 1.00 91.00 85 PHE A O 1
ATOM 725 N N . PHE A 1 86 ? -4.997 -1.237 7.464 1.00 91.25 86 PHE A N 1
ATOM 726 C CA . PHE A 1 86 ? -4.657 -0.135 6.573 1.00 91.25 86 PHE A CA 1
ATOM 727 C C . PHE A 1 86 ? -5.836 0.819 6.408 1.00 91.25 86 PHE A C 1
ATOM 729 O O . PHE A 1 86 ? -6.862 0.489 5.810 1.00 91.25 86 PHE A O 1
ATOM 736 N N . ARG A 1 87 ? -5.651 2.070 6.837 1.00 82.38 87 ARG A N 1
ATOM 737 C CA . ARG A 1 87 ? -6.637 3.130 6.596 1.00 82.38 87 ARG A CA 1
ATOM 738 C C . ARG A 1 87 ? -6.636 3.506 5.115 1.00 82.38 87 ARG A C 1
ATOM 740 O O . ARG A 1 87 ? -5.783 4.269 4.660 1.00 82.38 87 ARG A O 1
ATOM 747 N N . THR A 1 88 ? -7.600 2.992 4.356 1.00 74.00 88 THR A N 1
ATOM 748 C CA . THR A 1 88 ? -7.822 3.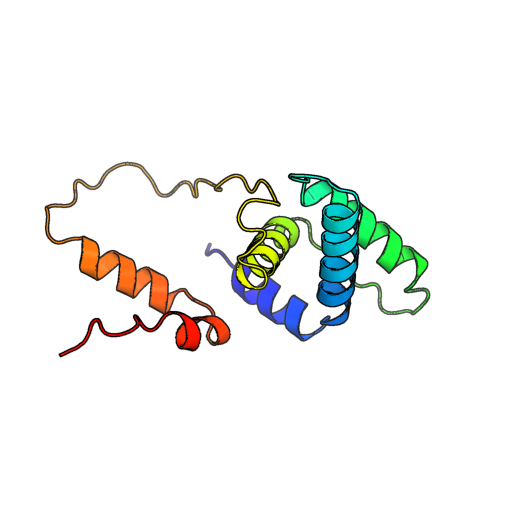416 2.969 1.00 74.00 88 THR A CA 1
ATOM 749 C C . THR A 1 88 ? -8.933 4.461 2.929 1.00 74.00 88 THR A C 1
ATOM 751 O O . THR A 1 88 ? -10.024 4.246 3.447 1.00 74.00 88 THR A O 1
ATOM 754 N N . ARG A 1 89 ? -8.661 5.633 2.344 1.00 68.25 89 ARG A N 1
ATOM 755 C CA . ARG A 1 89 ? -9.734 6.585 2.033 1.00 68.25 89 ARG A CA 1
ATOM 756 C C . ARG A 1 89 ? -10.503 6.041 0.835 1.00 68.25 89 ARG A C 1
ATOM 758 O O . ARG A 1 89 ? -9.884 5.651 -0.159 1.00 68.25 89 ARG A O 1
ATOM 765 N N . GLN A 1 90 ? -11.830 6.030 0.909 1.00 62.41 90 GLN A N 1
ATOM 766 C CA . GLN A 1 90 ? -12.634 5.817 -0.287 1.00 62.41 90 GLN A CA 1
ATOM 767 C C . GLN A 1 90 ? -12.362 6.981 -1.247 1.00 62.41 90 GLN A C 1
ATOM 769 O O . GLN A 1 90 ? -12.504 8.149 -0.883 1.00 62.41 90 GLN A O 1
ATOM 774 N N . ARG A 1 91 ? -11.902 6.673 -2.464 1.00 50.09 91 ARG A N 1
ATOM 775 C CA . ARG A 1 91 ? -11.938 7.652 -3.552 1.00 50.09 91 ARG A CA 1
ATOM 776 C C . ARG A 1 91 ? -13.407 7.804 -3.896 1.00 50.09 91 ARG A C 1
ATOM 778 O O . ARG A 1 91 ? -14.004 6.849 -4.380 1.00 50.09 91 ARG A O 1
ATOM 785 N N . GLN A 1 92 ? -13.968 8.981 -3.652 1.00 47.25 92 GLN A N 1
ATOM 786 C CA . GLN A 1 92 ? -15.175 9.358 -4.363 1.00 47.25 92 GLN A CA 1
ATOM 787 C C . GLN A 1 92 ? -14.751 9.504 -5.821 1.00 47.25 92 GLN A C 1
ATOM 789 O O . GLN A 1 92 ? -14.055 10.456 -6.181 1.00 47.25 92 GLN A O 1
ATOM 794 N N . SER A 1 93 ? -15.056 8.497 -6.643 1.00 43.22 93 SER A N 1
ATOM 795 C CA . SER A 1 93 ? -15.181 8.763 -8.067 1.00 43.22 93 SER A CA 1
ATOM 796 C C . SER A 1 93 ? -16.232 9.861 -8.158 1.00 43.22 93 SER A C 1
ATOM 798 O O . SER A 1 93 ? -17.282 9.775 -7.520 1.00 43.22 93 SER A O 1
ATOM 800 N N . SER A 1 94 ? -15.935 10.947 -8.862 1.00 43.31 94 SER A N 1
ATOM 801 C CA . SER A 1 94 ? -16.946 11.948 -9.180 1.00 43.31 94 SER A CA 1
ATOM 802 C C . SER A 1 94 ? -17.902 11.334 -10.204 1.00 43.31 94 SER A C 1
ATOM 804 O O . SER A 1 94 ? -17.898 11.708 -11.373 1.00 43.31 94 SER A O 1
ATOM 806 N N . THR A 1 95 ? -18.663 10.328 -9.785 1.00 44.75 95 THR A N 1
ATOM 807 C CA . THR A 1 95 ? -19.874 9.914 -10.473 1.00 44.75 95 THR A CA 1
ATOM 808 C C . THR A 1 95 ? -20.932 10.860 -9.947 1.00 44.75 95 THR A C 1
ATOM 810 O O . THR A 1 95 ? -21.176 10.931 -8.743 1.00 44.75 95 THR A O 1
ATOM 813 N N . ALA A 1 96 ? -21.406 11.709 -10.851 1.00 42.72 96 ALA A N 1
ATOM 814 C CA . ALA A 1 96 ? -22.249 12.847 -10.560 1.00 42.72 96 ALA A CA 1
ATOM 815 C C . ALA A 1 96 ? -23.428 12.499 -9.640 1.00 42.72 96 ALA A C 1
ATOM 817 O O . ALA A 1 96 ? -24.018 11.423 -9.701 1.00 42.72 96 ALA A O 1
ATOM 818 N N . ASN A 1 97 ? -23.761 13.475 -8.806 1.00 50.06 97 ASN A N 1
ATOM 819 C CA . ASN A 1 97 ? -24.963 13.519 -7.999 1.00 50.06 97 ASN A CA 1
ATOM 820 C C . ASN A 1 97 ? -26.228 13.213 -8.834 1.00 50.06 97 ASN A C 1
ATOM 822 O O . ASN A 1 97 ? -26.344 13.643 -9.981 1.00 50.06 97 ASN A O 1
ATOM 826 N N . SER A 1 98 ? -27.198 12.584 -8.166 1.00 53.12 98 SER A N 1
ATOM 827 C CA . SER A 1 98 ? -28.609 12.368 -8.518 1.00 53.12 98 SER A CA 1
ATOM 828 C C . SER A 1 98 ? -28.967 11.239 -9.495 1.00 53.12 98 SER A C 1
ATOM 830 O O . SER A 1 98 ? -29.085 11.456 -10.691 1.00 53.12 98 SER A O 1
ATOM 832 N N . VAL A 1 99 ? -29.360 10.085 -8.944 1.00 44.19 99 VAL A N 1
ATOM 833 C CA . VAL A 1 99 ? -30.634 9.450 -9.324 1.00 44.19 99 VAL A CA 1
ATOM 834 C C . VAL A 1 99 ? -31.288 8.915 -8.049 1.00 44.19 99 VAL A C 1
ATOM 836 O O . VAL A 1 99 ? -30.658 8.206 -7.268 1.00 44.19 99 VAL A O 1
ATOM 839 N N . ARG A 1 100 ? -32.546 9.300 -7.805 1.00 49.66 100 ARG A N 1
ATOM 840 C CA . ARG A 1 100 ? -33.383 8.689 -6.765 1.00 49.66 100 ARG A CA 1
ATOM 841 C C . ARG A 1 100 ? -33.706 7.267 -7.226 1.00 49.66 100 ARG A C 1
ATOM 843 O O . ARG A 1 100 ? -34.430 7.124 -8.206 1.00 49.66 100 ARG A O 1
ATOM 850 N N . LEU A 1 101 ? -33.171 6.249 -6.562 1.00 43.62 101 LEU A N 1
ATOM 851 C CA . LEU A 1 101 ? -33.514 4.856 -6.850 1.00 43.62 101 LEU A CA 1
ATOM 852 C C . LEU A 1 101 ? -34.578 4.387 -5.854 1.00 43.62 101 LEU A C 1
ATOM 854 O O . LEU A 1 101 ? -34.451 4.608 -4.650 1.00 43.62 101 LEU A O 1
ATOM 858 N N . GLY A 1 102 ? -35.664 3.834 -6.398 1.00 45.25 102 GLY A N 1
ATOM 859 C CA . GLY A 1 102 ? -36.737 3.189 -5.645 1.00 45.25 102 GLY A CA 1
ATOM 860 C C . GLY A 1 102 ? -36.284 1.871 -5.000 1.00 45.25 102 GLY A C 1
ATOM 861 O O . GLY A 1 102 ? -35.138 1.463 -5.190 1.00 45.25 102 GLY A O 1
ATOM 862 N N . PRO A 1 103 ? -37.172 1.215 -4.232 1.00 48.41 103 PRO A N 1
ATOM 863 C CA . PRO A 1 103 ? -36.839 0.137 -3.291 1.00 48.41 103 PRO A CA 1
ATOM 864 C C . PRO A 1 103 ? -36.315 -1.173 -3.910 1.00 48.41 103 PRO A C 1
ATOM 866 O O . PRO A 1 103 ? -35.989 -2.091 -3.167 1.00 48.41 103 PRO A O 1
ATOM 869 N N . ASP A 1 104 ? -36.160 -1.249 -5.231 1.00 45.81 104 ASP A N 1
ATOM 870 C CA . ASP A 1 104 ? -35.862 -2.494 -5.951 1.00 45.81 104 ASP A CA 1
ATOM 871 C C . ASP A 1 104 ? -34.377 -2.597 -6.383 1.00 45.81 104 ASP A C 1
ATOM 873 O O . ASP A 1 104 ? -34.001 -3.464 -7.165 1.00 45.81 104 ASP A O 1
ATOM 877 N N . ALA A 1 105 ? -33.511 -1.692 -5.906 1.00 49.81 105 ALA A N 1
ATOM 878 C CA . ALA A 1 105 ? -32.148 -1.499 -6.426 1.00 49.81 105 ALA A CA 1
ATOM 879 C C . ALA A 1 105 ? -31.037 -2.334 -5.749 1.00 49.81 105 ALA A C 1
ATOM 881 O O . ALA A 1 105 ? -29.876 -2.237 -6.153 1.00 49.81 105 ALA A O 1
ATOM 882 N N . GLU A 1 106 ? -31.339 -3.138 -4.723 1.00 47.19 106 GLU A N 1
ATOM 883 C CA . GLU A 1 106 ? -30.301 -3.934 -4.042 1.00 47.19 106 GLU A CA 1
ATOM 884 C C . GLU A 1 106 ? -29.801 -5.124 -4.879 1.00 47.19 106 GLU A C 1
ATOM 886 O O . GLU A 1 106 ? -28.621 -5.469 -4.789 1.00 47.19 106 GLU A O 1
ATOM 891 N N . GLU A 1 107 ? -30.631 -5.702 -5.754 1.00 47.50 107 GLU A N 1
ATOM 892 C CA . GLU A 1 107 ? -30.207 -6.823 -6.612 1.00 47.50 107 GLU A CA 1
ATOM 893 C C . GLU A 1 107 ? -29.301 -6.378 -7.774 1.00 47.50 107 GLU A C 1
ATOM 895 O O . GLU A 1 107 ? -28.410 -7.119 -8.196 1.00 47.50 107 GLU A O 1
ATOM 900 N N . ASP A 1 108 ? -29.455 -5.138 -8.241 1.00 50.06 108 ASP A N 1
ATOM 901 C CA . ASP A 1 108 ? -28.713 -4.613 -9.393 1.00 50.06 108 ASP A CA 1
ATOM 902 C C . ASP A 1 108 ? -27.283 -4.179 -9.013 1.00 50.06 108 ASP A C 1
ATOM 904 O O . ASP A 1 108 ? -26.332 -4.332 -9.778 1.00 50.06 108 ASP A O 1
ATOM 908 N N . LEU A 1 109 ? -27.081 -3.720 -7.772 1.00 46.62 109 LEU A N 1
ATOM 909 C CA . LEU A 1 109 ? -25.760 -3.311 -7.282 1.00 46.62 109 LEU A CA 1
ATOM 910 C C . LEU A 1 109 ? -24.823 -4.498 -7.038 1.00 46.62 109 LEU A C 1
ATOM 912 O O . LEU A 1 109 ? -23.616 -4.372 -7.258 1.00 46.62 109 LEU A O 1
ATOM 916 N N . LEU A 1 110 ?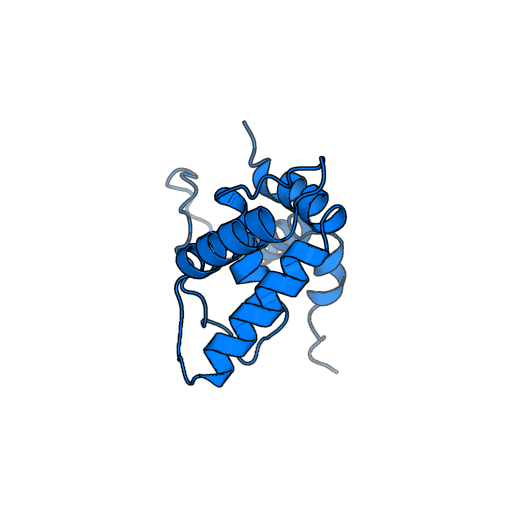 -25.356 -5.647 -6.607 1.00 47.88 110 LEU A N 1
ATOM 917 C CA . LEU A 1 110 ? -24.549 -6.848 -6.392 1.00 47.88 110 LEU A CA 1
ATOM 918 C C . LEU A 1 110 ? -24.076 -7.459 -7.719 1.00 47.88 110 LEU A C 1
ATOM 920 O O . LEU A 1 110 ? -22.943 -7.936 -7.781 1.00 47.88 110 LEU A O 1
ATOM 924 N N . SER A 1 111 ? -24.901 -7.402 -8.776 1.00 54.31 111 SER A N 1
ATOM 925 C CA . SER A 1 111 ? -24.543 -7.893 -10.117 1.00 54.31 111 SER A CA 1
ATOM 926 C C . SER A 1 111 ? -23.423 -7.048 -10.731 1.00 54.31 111 SER A C 1
ATOM 928 O O . SER A 1 111 ? -22.377 -7.576 -11.103 1.00 54.31 111 SER A O 1
ATOM 930 N N . VAL A 1 112 ? -23.566 -5.720 -10.683 1.00 58.75 112 VAL A N 1
ATOM 931 C CA . VAL A 1 112 ? -22.563 -4.766 -11.168 1.00 58.75 112 VAL A CA 1
ATOM 932 C C . VAL A 1 112 ? -21.257 -4.906 -10.387 1.00 58.75 112 VAL A C 1
ATOM 934 O O . VAL A 1 112 ? -20.173 -4.836 -10.968 1.00 58.75 112 VAL A O 1
ATOM 937 N N . TYR A 1 113 ? -21.340 -5.143 -9.076 1.00 56.94 113 TYR A N 1
ATOM 938 C CA . TYR A 1 113 ? -20.167 -5.381 -8.243 1.00 56.94 113 TYR A CA 1
ATOM 939 C C . TYR A 1 113 ? -19.465 -6.698 -8.607 1.00 56.94 113 TYR A C 1
ATOM 941 O O . TYR A 1 113 ? -18.258 -6.678 -8.836 1.00 56.94 113 TYR A O 1
ATOM 949 N N . LEU A 1 114 ? -20.198 -7.813 -8.730 1.00 56.47 114 LEU A N 1
ATOM 950 C CA . LEU A 1 114 ? -19.673 -9.133 -9.118 1.00 56.47 114 LEU A CA 1
ATOM 951 C C . LEU A 1 114 ? -19.068 -9.148 -10.531 1.00 56.47 114 LEU A C 1
ATOM 953 O O . LEU A 1 114 ? -18.022 -9.766 -10.741 1.00 56.47 114 LEU A O 1
ATOM 957 N N . ASP A 1 115 ? -19.663 -8.424 -11.477 1.00 55.44 115 ASP A N 1
ATOM 958 C CA . ASP A 1 115 ? -19.159 -8.304 -12.849 1.00 55.44 115 ASP A CA 1
ATOM 959 C C . ASP A 1 115 ? -17.858 -7.498 -12.915 1.00 55.44 115 ASP A C 1
ATOM 961 O O . ASP A 1 115 ? -16.968 -7.788 -13.722 1.00 55.44 115 ASP A O 1
ATOM 965 N N . CYS A 1 116 ? -17.713 -6.531 -12.009 1.00 47.53 116 CYS A N 1
ATOM 966 C CA . CYS A 1 116 ? -16.522 -5.703 -11.856 1.00 47.53 116 CYS A CA 1
ATOM 967 C C . CYS A 1 116 ? -15.451 -6.333 -10.947 1.00 47.53 116 CYS A C 1
ATOM 969 O O . CYS A 1 116 ? -14.356 -5.773 -10.831 1.00 47.53 116 CYS A O 1
ATOM 971 N N . LEU A 1 117 ? -15.727 -7.480 -10.309 1.00 51.94 117 LEU A N 1
ATOM 972 C CA . LEU A 1 117 ? -14.716 -8.218 -9.557 1.00 51.94 117 LEU A CA 1
ATOM 973 C C . LEU A 1 117 ? -13.724 -8.897 -10.519 1.00 51.94 117 LEU A C 1
ATOM 975 O O . LEU A 1 117 ? -14.148 -9.517 -11.503 1.00 51.94 117 LEU A O 1
ATOM 979 N N . PRO A 1 118 ? -12.414 -8.846 -10.215 1.00 50.19 118 PRO A N 1
ATOM 980 C CA . PRO A 1 118 ? -11.39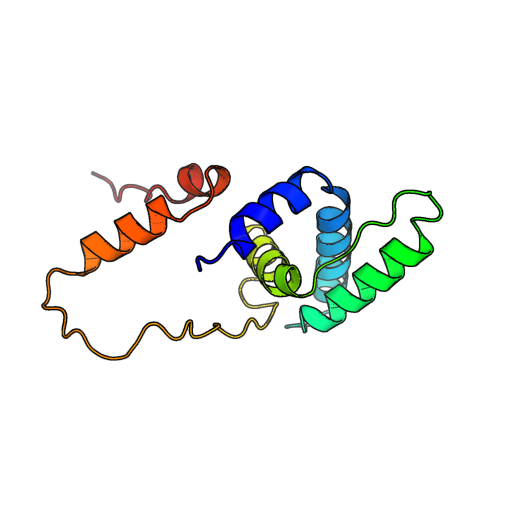8 -9.633 -10.906 1.00 50.19 118 PRO A CA 1
ATOM 981 C C . PRO A 1 118 ? -11.786 -11.112 -10.974 1.00 50.19 118 PRO A C 1
ATOM 983 O O . PRO A 1 118 ? -12.360 -11.633 -10.016 1.00 50.19 118 PRO A O 1
ATOM 986 N N . GLU A 1 119 ? -11.428 -11.828 -12.048 1.00 53.56 119 GLU A N 1
ATOM 987 C CA . GLU A 1 119 ? -11.795 -13.251 -12.205 1.00 53.56 119 GLU A CA 1
ATOM 988 C C . GLU A 1 119 ? -11.406 -14.111 -10.992 1.00 53.56 119 GLU A C 1
ATOM 990 O O . GLU A 1 119 ? -12.147 -15.015 -10.610 1.00 53.56 119 GLU A O 1
ATOM 995 N N . TYR A 1 120 ? -10.296 -13.780 -10.327 1.00 49.78 120 TYR A N 1
ATOM 996 C CA . TYR A 1 120 ? -9.835 -14.480 -9.128 1.00 49.78 120 TYR A CA 1
ATOM 997 C C . TYR A 1 120 ? -10.720 -14.252 -7.884 1.00 49.78 120 TYR A C 1
ATOM 999 O O . TYR A 1 120 ? -10.694 -15.071 -6.970 1.00 49.78 120 TYR A O 1
ATOM 1007 N N . ALA A 1 121 ? -11.491 -13.161 -7.827 1.00 46.78 121 ALA A N 1
ATOM 1008 C CA . ALA A 1 121 ? -12.373 -12.807 -6.711 1.00 46.78 121 ALA A CA 1
ATOM 1009 C C . ALA A 1 121 ? -13.824 -13.279 -6.931 1.00 46.78 121 ALA A C 1
ATOM 1011 O O . ALA A 1 121 ? -14.571 -13.469 -5.970 1.00 46.78 121 ALA A O 1
ATOM 1012 N N . ARG A 1 122 ? -14.217 -13.553 -8.185 1.00 57.94 122 ARG A N 1
ATOM 1013 C CA . ARG A 1 122 ? -15.566 -14.038 -8.542 1.00 57.94 122 ARG A CA 1
ATOM 1014 C C . ARG A 1 122 ? -15.913 -15.383 -7.897 1.00 57.94 122 ARG A C 1
ATOM 1016 O O . ARG A 1 122 ? -17.047 -15.589 -7.479 1.00 57.94 122 ARG A O 1
ATOM 1023 N N . ALA A 1 123 ? -14.939 -16.286 -7.770 1.00 52.84 123 ALA A N 1
ATOM 1024 C CA . ALA A 1 123 ? -15.141 -17.602 -7.158 1.00 52.84 123 ALA A CA 1
ATOM 1025 C C . ALA A 1 123 ? -15.311 -17.551 -5.624 1.00 52.84 123 ALA A C 1
ATOM 1027 O O . ALA A 1 123 ? -15.922 -18.450 -5.052 1.00 52.84 123 ALA A O 1
ATOM 1028 N N . ALA A 1 124 ? -14.800 -16.503 -4.966 1.00 47.00 124 ALA A N 1
ATOM 1029 C CA . ALA A 1 124 ? -14.844 -16.335 -3.510 1.00 47.00 124 ALA A CA 1
ATOM 1030 C C . ALA A 1 124 ? -16.083 -15.564 -3.018 1.00 47.00 124 ALA A C 1
ATOM 1032 O O . ALA A 1 124 ? -16.442 -15.660 -1.849 1.00 47.00 124 ALA A O 1
ATOM 1033 N N . ALA A 1 125 ? -16.750 -14.820 -3.905 1.00 46.19 125 ALA A N 1
ATOM 1034 C CA . ALA A 1 125 ? -17.909 -13.986 -3.585 1.00 46.19 125 ALA A CA 1
ATOM 1035 C C . ALA A 1 125 ? -19.265 -14.708 -3.722 1.00 46.19 125 ALA A C 1
ATOM 1037 O O . ALA A 1 125 ? -20.315 -14.080 -3.584 1.00 46.19 125 ALA A O 1
ATOM 1038 N N . ARG A 1 126 ? -19.273 -16.020 -4.004 1.00 49.91 126 ARG A N 1
ATOM 1039 C CA . ARG A 1 126 ? -20.516 -16.797 -4.071 1.00 49.91 126 ARG A CA 1
ATOM 1040 C C . ARG A 1 126 ? -21.115 -16.845 -2.657 1.00 49.91 126 ARG A C 1
ATOM 1042 O O . ARG A 1 126 ? -20.430 -17.333 -1.757 1.00 49.91 126 ARG A O 1
ATOM 1049 N N . PRO A 1 127 ? -22.341 -16.342 -2.424 1.00 42.00 127 PRO A N 1
ATOM 1050 C CA . PRO A 1 127 ? -22.927 -16.386 -1.094 1.00 42.00 127 PRO A CA 1
ATOM 1051 C C . PRO A 1 127 ? -22.985 -17.844 -0.636 1.00 42.00 127 PRO A C 1
ATOM 1053 O O . PRO A 1 127 ? -23.433 -18.716 -1.387 1.00 42.00 127 PRO A O 1
ATOM 1056 N N . LEU A 1 128 ? -22.515 -18.112 0.587 1.00 48.25 128 LEU A N 1
ATOM 1057 C CA . LEU A 1 128 ? -22.889 -19.328 1.300 1.00 48.25 128 LEU A CA 1
ATOM 1058 C C . LEU A 1 128 ? -24.415 -19.319 1.328 1.00 48.25 128 LEU A C 1
ATOM 1060 O O . LEU A 1 128 ? -25.012 -18.476 1.997 1.00 48.25 128 LEU A O 1
ATOM 1064 N N . SER A 1 129 ? -25.036 -20.188 0.531 1.00 43.84 129 SER A N 1
ATOM 1065 C CA . SER A 1 129 ? -26.476 -20.380 0.557 1.00 43.84 129 SER A CA 1
ATOM 1066 C C . SER A 1 129 ? -26.859 -20.691 1.999 1.00 43.84 129 SER A C 1
ATOM 1068 O O . SER A 1 129 ? -26.517 -21.757 2.517 1.00 43.84 129 SER A O 1
ATOM 1070 N N . SER A 1 130 ? -27.525 -19.736 2.651 1.00 41.84 130 SER A N 1
ATOM 1071 C CA . SER A 1 130 ? -28.317 -20.004 3.844 1.00 41.84 130 SER A CA 1
ATOM 1072 C C . SER A 1 130 ? -29.240 -21.165 3.496 1.00 41.84 130 SER A C 1
ATOM 1074 O O . SER A 1 130 ? -29.951 -21.109 2.494 1.00 41.84 130 SER A O 1
ATOM 1076 N N . GLY A 1 131 ? -29.114 -22.246 4.256 1.00 51.44 131 GLY A N 1
ATOM 1077 C CA . GLY A 1 131 ? -29.630 -23.551 3.880 1.00 51.44 131 GLY A CA 1
ATOM 1078 C C . GLY A 1 131 ? -31.150 -23.668 3.828 1.00 51.44 131 GLY A C 1
ATOM 1079 O O . GLY A 1 131 ? -31.891 -22.837 4.355 1.00 51.44 131 GLY A O 1
ATOM 1080 N N . ALA A 1 132 ? -31.556 -24.788 3.240 1.00 35.75 132 ALA A N 1
ATOM 1081 C CA . ALA A 1 132 ? -32.601 -25.677 3.726 1.00 35.75 132 ALA A CA 1
ATOM 1082 C C . ALA A 1 132 ? -32.174 -27.110 3.377 1.00 35.75 132 ALA A C 1
ATOM 1084 O O . ALA A 1 132 ? -31.641 -27.293 2.256 1.00 35.75 132 ALA A O 1
#